Protein AF-A0A7X6NKJ4-F1 (afdb_monomer)

Structure (mmCIF, N/CA/C/O backbone):
data_AF-A0A7X6NKJ4-F1
#
_entry.id   AF-A0A7X6NKJ4-F1
#
loop_
_atom_site.group_PDB
_atom_site.id
_atom_site.type_symbol
_atom_site.label_atom_id
_atom_site.label_alt_id
_atom_site.label_comp_id
_atom_site.label_asym_id
_atom_site.label_entity_id
_atom_site.label_seq_id
_atom_site.pdbx_PDB_ins_code
_atom_site.Cartn_x
_atom_site.Cartn_y
_atom_site.Cartn_z
_atom_site.occupancy
_atom_site.B_iso_or_equiv
_atom_site.auth_seq_id
_atom_site.auth_comp_id
_atom_site.auth_asym_id
_atom_site.auth_atom_id
_atom_site.pdbx_PDB_model_num
ATOM 1 N N . MET A 1 1 ? -9.198 -6.270 -1.428 1.00 68.38 1 MET A N 1
ATOM 2 C CA . MET A 1 1 ? -8.111 -7.192 -1.024 1.00 68.38 1 MET A CA 1
ATOM 3 C C . MET A 1 1 ? -8.397 -7.747 0.365 1.00 68.38 1 MET A C 1
ATOM 5 O O . MET A 1 1 ? -8.767 -8.906 0.433 1.00 68.38 1 MET A O 1
ATOM 9 N N . LEU A 1 2 ? -8.377 -6.940 1.429 1.00 74.31 2 LEU A N 1
ATOM 10 C CA . LEU A 1 2 ? -8.606 -7.418 2.806 1.00 74.31 2 LEU A CA 1
ATOM 11 C C . LEU A 1 2 ? -10.014 -8.000 3.043 1.00 74.31 2 LEU A C 1
ATOM 13 O O . LEU A 1 2 ? -10.132 -9.114 3.547 1.00 74.31 2 LEU A O 1
ATOM 17 N N . ASN A 1 3 ? -11.067 -7.329 2.560 1.00 70.62 3 ASN A N 1
ATOM 18 C CA . ASN A 1 3 ? -12.449 -7.826 2.682 1.00 70.62 3 ASN A CA 1
ATOM 19 C C . ASN A 1 3 ? -12.674 -9.179 1.981 1.00 70.62 3 ASN A C 1
ATOM 21 O O . ASN A 1 3 ? -13.559 -9.932 2.369 1.00 70.62 3 ASN A O 1
ATOM 25 N N . ASN A 1 4 ? -11.856 -9.523 0.978 1.00 73.69 4 ASN A N 1
ATOM 26 C CA . ASN A 1 4 ? -11.977 -10.795 0.254 1.00 73.69 4 ASN A CA 1
ATOM 27 C C . ASN A 1 4 ? -11.417 -11.983 1.054 1.00 73.69 4 ASN A C 1
ATOM 29 O O . ASN A 1 4 ? -11.608 -13.126 0.652 1.00 73.69 4 ASN A O 1
ATOM 33 N N . HIS A 1 5 ? -10.716 -11.718 2.159 1.00 75.81 5 HIS A N 1
ATOM 34 C CA . HIS A 1 5 ? -10.129 -12.728 3.036 1.00 75.81 5 HIS A CA 1
ATOM 35 C C . HIS A 1 5 ? -10.883 -12.873 4.370 1.00 75.81 5 HIS A C 1
ATOM 37 O O . HIS A 1 5 ? -10.368 -13.525 5.272 1.00 75.81 5 HIS A O 1
ATOM 43 N N . ASN A 1 6 ? -12.087 -12.291 4.504 1.00 78.06 6 ASN A N 1
ATOM 44 C CA . ASN A 1 6 ? -12.876 -12.278 5.748 1.00 78.06 6 ASN A CA 1
ATOM 45 C C . ASN A 1 6 ? -12.078 -11.782 6.970 1.00 78.06 6 ASN A C 1
ATOM 47 O O . ASN A 1 6 ? -12.258 -12.273 8.083 1.00 78.06 6 ASN A O 1
ATOM 51 N N . ILE A 1 7 ? -11.174 -10.823 6.757 1.00 80.44 7 ILE A N 1
ATOM 52 C CA . ILE A 1 7 ? -10.440 -10.177 7.843 1.00 80.44 7 ILE A CA 1
ATOM 53 C C . ILE A 1 7 ? -11.365 -9.132 8.464 1.00 80.44 7 ILE A C 1
ATOM 55 O O . ILE A 1 7 ? -11.795 -8.209 7.773 1.00 80.44 7 ILE A O 1
ATOM 59 N N . ASP A 1 8 ? 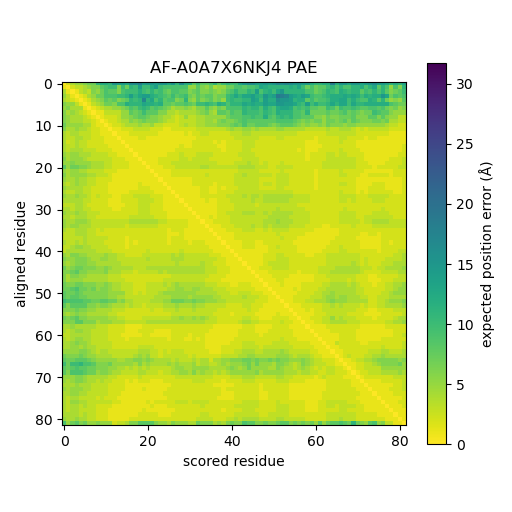-11.657 -9.278 9.755 1.00 84.81 8 ASP A N 1
ATOM 60 C CA . ASP A 1 8 ? -12.314 -8.231 10.531 1.00 84.81 8 ASP A CA 1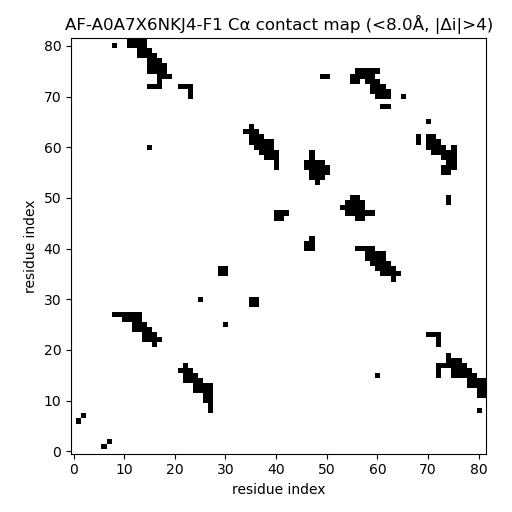
ATOM 61 C C . ASP A 1 8 ? -11.325 -7.086 10.770 1.00 84.81 8 ASP A C 1
ATOM 63 O O . ASP A 1 8 ? -10.241 -7.291 11.322 1.00 84.81 8 ASP A O 1
ATOM 67 N N . LEU A 1 9 ? -11.687 -5.897 10.295 1.00 85.50 9 LEU A N 1
ATOM 68 C CA . LEU A 1 9 ? -10.869 -4.694 10.393 1.00 85.50 9 LEU A CA 1
ATOM 69 C C . LEU A 1 9 ? -11.318 -3.780 11.536 1.00 85.50 9 LEU A C 1
ATOM 71 O O . LEU A 1 9 ? -10.649 -2.781 11.770 1.00 85.50 9 LEU A O 1
ATOM 75 N N . GLN A 1 10 ? -12.408 -4.085 12.246 1.00 89.31 10 GLN A N 1
ATOM 76 C CA . GLN A 1 10 ? -12.921 -3.199 13.288 1.00 89.31 10 GLN A CA 1
ATOM 77 C C . GLN A 1 10 ? -11.869 -2.945 14.380 1.00 89.31 10 GLN A C 1
ATOM 79 O O . GLN A 1 10 ? -11.300 -3.880 14.943 1.00 89.31 10 GLN A O 1
ATOM 84 N N . ASP A 1 11 ? -11.599 -1.663 14.652 1.00 90.88 11 ASP A N 1
ATOM 85 C CA . ASP A 1 11 ? -10.596 -1.194 15.620 1.00 90.88 11 ASP A CA 1
ATOM 86 C C . ASP A 1 11 ? -9.161 -1.697 15.344 1.00 90.88 11 ASP A C 1
ATOM 88 O O . ASP A 1 11 ? -8.311 -1.712 16.239 1.00 90.88 11 ASP A O 1
ATOM 92 N N . LYS A 1 12 ? -8.874 -2.101 14.097 1.00 93.88 12 LYS A N 1
ATOM 93 C CA . LYS A 1 12 ? -7.556 -2.586 13.669 1.00 93.88 12 LYS A CA 1
ATOM 94 C C . LYS A 1 12 ? -6.670 -1.492 13.096 1.00 93.88 12 LYS A C 1
ATOM 96 O O . LYS A 1 12 ? -7.131 -0.522 12.490 1.00 93.88 12 LYS A O 1
ATOM 101 N N . ILE A 1 13 ? -5.363 -1.704 13.222 1.00 96.06 13 ILE A N 1
ATOM 102 C CA . ILE A 1 13 ? -4.335 -0.897 12.559 1.00 96.06 13 ILE A CA 1
ATOM 103 C C . ILE A 1 13 ? -3.674 -1.741 11.473 1.00 96.06 13 ILE A C 1
ATOM 105 O O . ILE A 1 13 ? -3.196 -2.847 11.731 1.00 96.06 13 ILE A O 1
ATOM 109 N N . ILE A 1 14 ? -3.614 -1.197 10.259 1.00 96.50 14 ILE A N 1
ATOM 110 C CA . ILE A 1 14 ? -2.947 -1.821 9.121 1.00 96.50 14 ILE A CA 1
ATOM 111 C C . ILE A 1 14 ? -1.559 -1.198 8.995 1.00 96.50 14 ILE A C 1
ATOM 113 O O . ILE A 1 14 ? -1.437 -0.002 8.740 1.00 96.50 14 ILE A O 1
ATOM 117 N N . ILE A 1 15 ? -0.508 -1.995 9.161 1.00 97.62 15 ILE A N 1
ATOM 118 C CA . ILE A 1 15 ? 0.886 -1.551 9.073 1.00 97.62 15 ILE A CA 1
ATOM 119 C C . ILE A 1 15 ? 1.496 -2.086 7.781 1.00 97.62 15 ILE A C 1
ATOM 121 O O . ILE A 1 15 ? 1.516 -3.292 7.544 1.00 97.62 15 ILE A O 1
ATOM 125 N N . ILE A 1 16 ? 2.033 -1.189 6.960 1.00 97.69 16 ILE A N 1
ATOM 126 C CA . ILE A 1 16 ? 2.754 -1.522 5.732 1.00 97.69 16 ILE A CA 1
ATOM 127 C C . ILE A 1 16 ? 4.247 -1.353 5.986 1.00 97.69 16 ILE A C 1
ATOM 129 O O . ILE A 1 16 ? 4.675 -0.262 6.368 1.00 97.69 16 ILE A O 1
ATOM 133 N N . LYS A 1 17 ? 5.036 -2.400 5.736 1.00 98.06 17 LYS A N 1
ATOM 134 C CA . LYS A 1 17 ? 6.499 -2.382 5.893 1.00 98.06 17 LYS A CA 1
ATOM 135 C C . LYS A 1 17 ? 7.190 -2.491 4.539 1.00 98.06 17 LYS A C 1
ATOM 137 O O . LYS A 1 17 ? 6.761 -3.258 3.672 1.00 98.06 17 LYS A O 1
ATOM 142 N N . ALA A 1 18 ? 8.271 -1.737 4.386 1.00 97.56 18 ALA A N 1
ATOM 143 C CA . ALA A 1 18 ? 9.089 -1.684 3.186 1.00 97.56 18 ALA A CA 1
ATOM 144 C C . ALA A 1 18 ? 10.449 -2.364 3.372 1.00 97.56 18 ALA A C 1
ATOM 146 O O . ALA A 1 18 ? 11.000 -2.432 4.472 1.00 97.56 18 ALA A O 1
ATOM 147 N N . ALA A 1 19 ? 11.038 -2.786 2.253 1.00 96.38 19 ALA A N 1
ATOM 148 C CA . ALA A 1 19 ? 12.368 -3.394 2.208 1.00 96.38 19 ALA A CA 1
ATOM 149 C C . ALA A 1 19 ? 13.512 -2.466 2.672 1.00 96.38 19 ALA A C 1
ATOM 151 O O . ALA A 1 19 ? 14.623 -2.933 2.921 1.00 96.38 19 ALA A O 1
ATOM 152 N N . ASP A 1 20 ? 13.292 -1.152 2.736 1.00 94.62 20 ASP A N 1
ATOM 153 C CA . ASP A 1 20 ? 14.267 -0.165 3.218 1.00 94.62 20 ASP A CA 1
ATOM 154 C C . ASP A 1 20 ? 14.130 0.149 4.718 1.00 94.62 20 ASP A C 1
ATOM 156 O O . ASP A 1 20 ? 14.868 0.985 5.236 1.00 94.62 20 ASP A O 1
ATOM 160 N N . GLY A 1 21 ? 13.215 -0.531 5.416 1.00 96.31 21 GLY A N 1
ATOM 161 C CA . GLY A 1 21 ? 12.922 -0.311 6.829 1.00 96.31 21 GLY A CA 1
ATOM 162 C C . GLY A 1 21 ? 11.899 0.794 7.094 1.0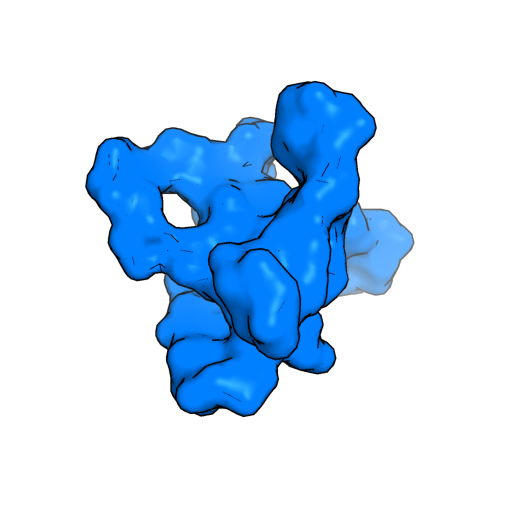0 96.31 21 GLY A C 1
ATOM 163 O O . GLY A 1 21 ? 11.506 0.972 8.247 1.00 96.31 21 GLY A O 1
ATOM 164 N N . TYR A 1 22 ? 11.425 1.514 6.069 1.00 96.25 22 TYR A N 1
ATOM 165 C CA . TYR A 1 22 ? 10.301 2.431 6.230 1.00 96.25 22 TYR A CA 1
ATOM 166 C C . TYR A 1 22 ? 9.022 1.654 6.570 1.00 96.25 22 TYR A C 1
ATOM 168 O O . TYR A 1 22 ? 8.8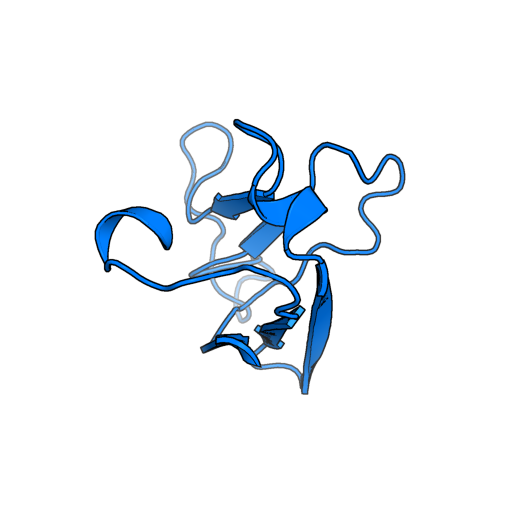24 0.501 6.174 1.00 96.25 22 TYR A O 1
ATOM 176 N N . SER A 1 23 ? 8.143 2.269 7.354 1.00 97.31 23 SER A N 1
ATOM 177 C CA . SER A 1 23 ? 6.839 1.704 7.686 1.00 97.31 23 SER A CA 1
ATOM 178 C C . SER A 1 23 ? 5.814 2.810 7.861 1.00 97.31 23 SER A C 1
ATOM 180 O O . SER A 1 23 ? 6.138 3.906 8.319 1.00 97.31 23 SER A O 1
ATOM 182 N N . VAL A 1 24 ? 4.567 2.505 7.526 1.00 97.31 24 VAL A N 1
ATOM 183 C CA . VAL A 1 24 ? 3.435 3.419 7.688 1.00 97.31 24 VAL A CA 1
ATOM 184 C C . VAL A 1 24 ? 2.230 2.661 8.225 1.00 97.31 24 VAL A C 1
ATOM 186 O O . VAL A 1 24 ? 2.060 1.478 7.937 1.00 97.31 24 VAL A O 1
ATOM 189 N N . ALA A 1 25 ? 1.411 3.341 9.021 1.00 96.88 25 ALA A N 1
ATOM 190 C CA . ALA A 1 25 ? 0.178 2.799 9.568 1.00 96.88 25 ALA A CA 1
ATOM 191 C C . ALA A 1 25 ? -1.036 3.514 8.965 1.00 96.88 25 ALA A C 1
ATOM 193 O O . ALA A 1 25 ? -1.018 4.737 8.791 1.00 96.88 25 ALA A O 1
ATOM 194 N N . TYR A 1 26 ? -2.083 2.742 8.690 1.00 96.38 26 TYR A N 1
ATOM 195 C CA . TYR A 1 26 ? -3.401 3.214 8.284 1.00 96.38 26 TYR A CA 1
ATOM 196 C C . TYR A 1 26 ? -4.445 2.719 9.274 1.00 96.38 26 TYR A C 1
ATOM 198 O O . TYR A 1 26 ? -4.349 1.596 9.782 1.00 96.38 26 TYR A O 1
ATOM 206 N N . SER A 1 27 ? -5.440 3.557 9.543 1.00 95.31 27 SER A N 1
ATOM 207 C CA . SER A 1 27 ? -6.558 3.159 10.393 1.00 95.31 27 SER A CA 1
ATOM 208 C C . SER A 1 27 ? -7.539 2.259 9.635 1.00 95.31 27 SER A C 1
ATOM 210 O O . SER A 1 27 ? -7.585 2.261 8.398 1.00 95.31 27 SER A O 1
ATOM 212 N N . SER A 1 28 ? -8.346 1.495 10.374 1.00 93.69 28 SER A N 1
ATOM 213 C CA . SER A 1 28 ? -9.407 0.679 9.780 1.00 93.69 28 SER A CA 1
ATOM 214 C C . SER A 1 28 ? -10.391 1.508 8.953 1.00 93.69 28 SER A C 1
ATOM 216 O O . SER A 1 28 ? -10.829 1.073 7.887 1.00 93.69 28 SER A O 1
ATOM 218 N N . GLU A 1 29 ? -10.675 2.734 9.389 1.00 93.62 29 GLU A N 1
ATOM 219 C CA . GLU A 1 29 ? -11.572 3.670 8.720 1.00 93.62 29 GLU A CA 1
ATOM 220 C C . GLU A 1 29 ? -10.976 4.116 7.386 1.00 93.62 29 GLU A C 1
ATOM 222 O O . GLU A 1 29 ? -11.661 4.066 6.369 1.00 93.62 29 GLU A O 1
ATOM 227 N N . GLU A 1 30 ? -9.689 4.483 7.354 1.00 94.00 30 GLU A N 1
ATOM 228 C CA . GLU A 1 30 ? -9.013 4.902 6.121 1.00 94.00 30 GLU A CA 1
ATOM 229 C C . GLU A 1 30 ? -9.022 3.805 5.058 1.00 94.00 30 GLU A C 1
ATOM 231 O O . GLU A 1 30 ? -9.250 4.089 3.880 1.00 94.00 30 GLU A O 1
ATOM 236 N N . VAL A 1 31 ? -8.773 2.563 5.476 1.00 93.81 31 VAL A N 1
ATOM 237 C CA . VAL A 1 31 ? -8.744 1.389 4.597 1.00 93.81 31 VAL A CA 1
ATOM 238 C C . VAL A 1 31 ? -10.152 0.976 4.154 1.00 93.81 31 VAL A C 1
ATOM 240 O O . VAL A 1 31 ? -10.311 0.429 3.063 1.00 93.81 31 VAL A O 1
ATOM 243 N N . SER A 1 32 ? -11.170 1.261 4.970 1.00 91.25 32 SER A N 1
ATOM 244 C CA . SER A 1 32 ? -12.573 0.946 4.672 1.00 91.25 32 SER A CA 1
ATOM 245 C C . SER A 1 32 ? -13.237 1.948 3.725 1.00 91.25 32 SER A C 1
ATOM 247 O O . SER A 1 32 ? -14.268 1.625 3.132 1.00 91.25 32 SER A O 1
ATOM 249 N N . ILE A 1 33 ? -12.670 3.147 3.548 1.00 93.25 33 ILE A N 1
ATOM 250 C CA . ILE A 1 33 ? -13.153 4.101 2.542 1.00 93.25 33 ILE A CA 1
ATOM 251 C C . ILE A 1 33 ? -12.885 3.526 1.145 1.00 93.25 33 ILE A C 1
ATOM 253 O O . ILE A 1 33 ? -11.739 3.243 0.779 1.00 93.25 33 ILE A O 1
ATOM 257 N N . ASP A 1 34 ? -13.950 3.396 0.346 1.00 92.25 34 ASP A N 1
ATOM 258 C CA . ASP A 1 34 ? -13.841 2.927 -1.036 1.00 92.25 34 ASP A CA 1
ATOM 259 C C . ASP A 1 34 ? -12.804 3.756 -1.801 1.00 92.25 34 ASP A C 1
ATOM 261 O O . ASP A 1 34 ? -12.807 4.988 -1.751 1.00 92.25 34 ASP A O 1
ATOM 265 N N . LYS A 1 35 ? -11.909 3.066 -2.518 1.00 93.31 35 LYS A N 1
ATOM 266 C CA . LYS A 1 35 ? -10.896 3.687 -3.387 1.00 93.31 35 LYS A CA 1
ATOM 267 C C . LYS A 1 35 ? -9.950 4.672 -2.690 1.00 93.31 35 LYS A C 1
ATOM 269 O O . LYS A 1 35 ? -9.382 5.530 -3.365 1.00 93.31 35 LYS A O 1
ATOM 274 N N . ASN A 1 36 ? -9.740 4.545 -1.380 1.00 95.31 36 ASN A N 1
ATOM 275 C CA . ASN A 1 36 ? -8.821 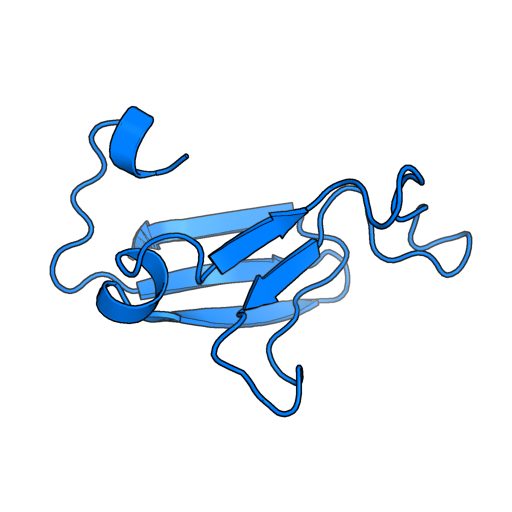5.420 -0.656 1.00 95.31 36 ASN A CA 1
ATOM 276 C C . ASN A 1 36 ? -7.399 4.855 -0.542 1.00 95.31 36 ASN A C 1
ATOM 278 O O . ASN A 1 36 ? -6.442 5.574 -0.813 1.00 95.31 36 ASN A O 1
ATOM 282 N N . VAL A 1 37 ? -7.249 3.580 -0.170 1.00 95.81 37 VAL A N 1
ATOM 283 C CA . VAL A 1 37 ? -5.936 2.933 -0.007 1.00 95.81 37 VAL A CA 1
ATOM 284 C C . VAL A 1 37 ? -5.728 1.876 -1.090 1.00 95.81 37 VAL A C 1
ATOM 286 O O . VAL A 1 37 ? -6.488 0.914 -1.191 1.00 95.81 37 VAL A O 1
ATOM 289 N N . TYR A 1 38 ? -4.669 2.032 -1.882 1.00 96.06 38 TYR A N 1
ATOM 290 C CA . TYR A 1 38 ? -4.268 1.083 -2.921 1.00 96.06 38 TYR A CA 1
ATOM 291 C C . TYR A 1 38 ? -2.944 0.417 -2.582 1.00 96.06 38 TYR A C 1
ATOM 293 O O . TYR A 1 38 ? -2.053 1.053 -2.027 1.00 96.06 38 TYR A O 1
ATOM 301 N N . ILE A 1 39 ? -2.798 -0.832 -3.024 1.00 96.94 39 ILE A N 1
ATOM 302 C CA . ILE A 1 39 ? -1.504 -1.484 -3.229 1.00 96.94 39 ILE A CA 1
ATOM 303 C C . ILE A 1 39 ? -1.296 -1.560 -4.740 1.00 96.94 39 ILE A C 1
ATOM 305 O O . ILE A 1 39 ? -1.913 -2.378 -5.424 1.00 96.94 39 ILE A O 1
ATOM 309 N N . ALA A 1 40 ? -0.491 -0.648 -5.270 1.00 97.00 40 ALA A N 1
ATOM 310 C CA . ALA A 1 40 ? -0.252 -0.510 -6.697 1.00 97.00 40 ALA A CA 1
ATOM 311 C C . ALA A 1 40 ? 0.990 -1.300 -7.118 1.00 97.00 40 ALA A C 1
ATOM 313 O O . ALA A 1 40 ? 1.990 -1.315 -6.408 1.00 97.00 40 ALA A O 1
ATOM 314 N N . PHE A 1 41 ? 0.937 -1.916 -8.300 1.00 96.88 41 PHE A N 1
ATOM 315 C CA . PHE A 1 41 ? 2.100 -2.492 -8.995 1.00 96.88 41 PHE A CA 1
ATOM 316 C C . PHE A 1 41 ? 2.359 -1.815 -10.354 1.00 96.88 41 PHE A C 1
ATOM 318 O O . PHE A 1 41 ? 3.357 -2.096 -11.023 1.00 96.88 41 PHE A O 1
ATOM 325 N N . MET A 1 42 ? 1.459 -0.916 -10.764 1.00 96.38 42 MET A N 1
ATOM 326 C CA . MET A 1 42 ? 1.473 -0.211 -12.040 1.00 96.38 42 MET A CA 1
ATOM 327 C C . MET A 1 42 ? 0.879 1.191 -11.869 1.00 96.38 42 MET A C 1
ATOM 329 O O . MET A 1 42 ? -0.095 1.359 -11.139 1.00 96.38 42 MET A O 1
ATOM 333 N N . GLU A 1 43 ? 1.446 2.171 -12.568 1.00 94.31 43 GLU A N 1
ATOM 334 C CA . GLU A 1 43 ? 0.944 3.545 -12.679 1.00 94.31 43 GLU A CA 1
ATOM 335 C C . GLU A 1 43 ? 1.026 3.947 -14.159 1.00 94.31 43 GLU A C 1
ATOM 337 O O . GLU A 1 43 ? 2.017 3.644 -14.826 1.00 94.31 43 GLU A O 1
ATOM 342 N N . ASP A 1 44 ? -0.045 4.527 -14.708 1.00 94.75 44 ASP A N 1
ATOM 343 C CA . ASP A 1 44 ? -0.139 4.931 -16.122 1.00 94.75 44 ASP A CA 1
ATOM 344 C C . ASP A 1 44 ? 0.298 3.845 -17.129 1.00 94.75 44 ASP A C 1
ATOM 346 O O . ASP A 1 44 ? 1.003 4.095 -18.109 1.00 94.75 44 ASP A O 1
ATOM 350 N N . GLY A 1 45 ? -0.099 2.595 -16.869 1.00 96.62 45 GLY A N 1
ATOM 351 C CA . GLY A 1 45 ? 0.212 1.453 -17.734 1.00 96.62 45 GLY A CA 1
ATOM 352 C C . GLY A 1 45 ? 1.659 0.949 -17.651 1.00 96.62 45 GLY A C 1
ATOM 353 O O . GLY A 1 45 ? 2.042 0.080 -18.434 1.00 96.62 45 GLY A O 1
ATOM 354 N N . ARG A 1 46 ? 2.479 1.465 -16.725 1.00 96.75 46 ARG A N 1
ATOM 355 C CA . ARG A 1 46 ? 3.884 1.068 -16.543 1.00 96.75 46 ARG A CA 1
ATOM 356 C C . ARG A 1 46 ? 4.119 0.475 -15.162 1.00 96.75 46 ARG A C 1
ATOM 358 O O . ARG A 1 46 ? 3.656 1.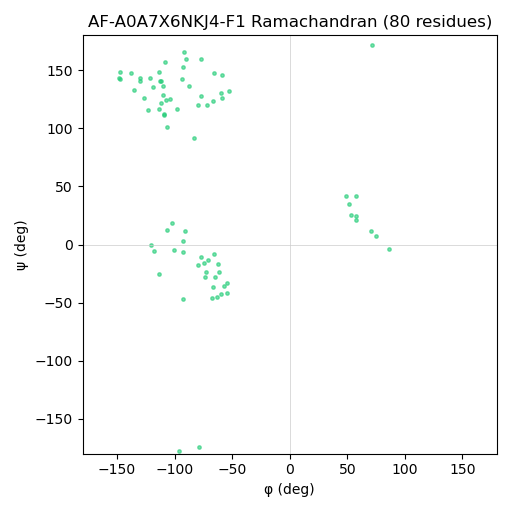014 -14.159 1.00 96.75 46 ARG A O 1
ATOM 365 N N . TYR A 1 47 ? 4.855 -0.635 -15.103 1.00 97.31 47 TYR A N 1
ATOM 366 C CA . TYR A 1 47 ? 5.287 -1.201 -13.826 1.00 97.31 47 TYR A CA 1
ATOM 367 C C . TYR A 1 47 ? 6.121 -0.189 -13.043 1.00 97.31 47 TYR A C 1
ATOM 369 O O . TYR A 1 47 ? 6.910 0.556 -13.624 1.00 97.31 47 TYR A O 1
ATOM 377 N N . LEU A 1 48 ? 5.998 -0.220 -11.716 1.00 97.12 48 LEU A N 1
ATOM 378 C CA . LEU A 1 48 ? 6.675 0.730 -10.826 1.00 97.12 48 LEU A CA 1
ATOM 379 C C . LEU A 1 48 ? 8.213 0.615 -10.827 1.00 97.12 48 LEU A C 1
ATOM 381 O O . LEU A 1 48 ? 8.882 1.452 -10.220 1.00 97.12 48 LEU A O 1
ATOM 385 N N . GLY A 1 49 ? 8.779 -0.408 -11.477 1.00 96.19 49 GLY A N 1
ATOM 386 C CA . GLY A 1 49 ? 10.214 -0.705 -11.471 1.00 96.19 49 GLY A CA 1
ATOM 387 C C . GLY A 1 49 ? 10.700 -1.255 -10.127 1.00 96.19 49 GLY A C 1
ATOM 388 O O . GLY A 1 49 ? 9.956 -1.279 -9.149 1.00 96.19 49 GLY A O 1
ATOM 389 N N . SER A 1 50 ? 11.950 -1.709 -10.068 1.00 94.44 50 SER A N 1
ATOM 390 C CA . SER A 1 50 ?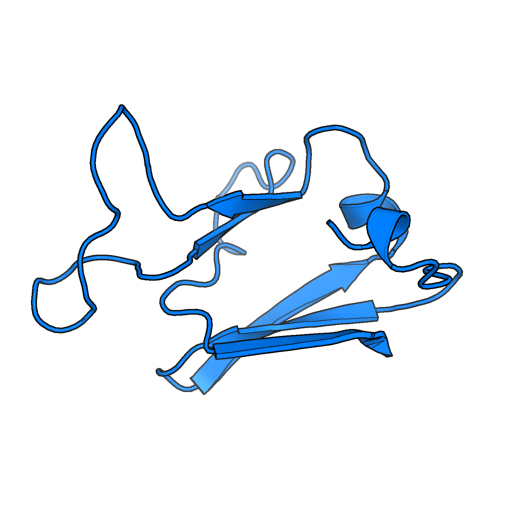 12.569 -2.184 -8.825 1.00 94.44 50 SER A CA 1
ATOM 391 C C . SER A 1 50 ? 13.313 -1.054 -8.117 1.00 94.44 50 SER A C 1
ATOM 393 O O . SER A 1 50 ? 13.605 -0.015 -8.709 1.00 94.44 50 SER A O 1
ATOM 395 N N . ARG A 1 51 ? 13.673 -1.265 -6.849 1.00 91.88 51 ARG A N 1
ATOM 396 C CA . ARG A 1 51 ? 14.545 -0.349 -6.102 1.00 91.88 51 ARG A CA 1
ATOM 397 C C . ARG A 1 51 ? 15.874 -0.087 -6.823 1.00 91.88 51 ARG A C 1
ATOM 399 O O . ARG A 1 51 ? 16.296 1.063 -6.904 1.00 91.88 51 ARG A O 1
ATOM 406 N N . ASP A 1 52 ? 16.482 -1.123 -7.401 1.00 93.00 52 ASP A N 1
ATOM 407 C CA . ASP A 1 52 ? 17.778 -1.027 -8.092 1.00 93.00 52 ASP A CA 1
ATOM 408 C C . ASP A 1 52 ? 17.722 -0.149 -9.348 1.00 93.00 52 ASP A C 1
ATOM 410 O O . ASP A 1 52 ? 18.711 0.480 -9.713 1.00 93.00 52 ASP A O 1
ATOM 414 N N . SER A 1 53 ? 16.554 -0.058 -9.994 1.00 94.19 53 SER A N 1
ATOM 415 C CA . SER A 1 53 ? 16.329 0.822 -11.144 1.00 94.19 53 SER A CA 1
ATOM 416 C C . SER A 1 53 ? 15.819 2.217 -10.752 1.00 94.19 53 SER A C 1
ATOM 418 O O . SER A 1 53 ? 15.317 2.940 -11.610 1.00 94.19 53 SER A O 1
ATOM 420 N N . GLY A 1 54 ? 15.852 2.577 -9.463 1.00 94.38 54 GLY A N 1
ATOM 421 C CA . GLY A 1 54 ? 15.260 3.816 -8.937 1.00 94.38 54 GLY A CA 1
ATOM 422 C C . GLY A 1 54 ? 13.724 3.834 -8.930 1.00 94.38 54 GLY A C 1
ATOM 423 O O . GLY A 1 54 ? 13.115 4.887 -8.742 1.00 94.38 54 GLY A O 1
ATOM 424 N N . GLY A 1 55 ? 13.094 2.682 -9.159 1.00 96.75 55 GLY A N 1
ATOM 425 C CA . GLY A 1 55 ? 11.650 2.494 -9.127 1.00 96.75 55 GLY A CA 1
ATOM 426 C C . GLY A 1 55 ? 11.090 2.383 -7.709 1.00 96.75 55 GLY A C 1
ATOM 427 O O . GLY A 1 55 ? 11.796 2.544 -6.714 1.00 96.75 55 GLY A O 1
ATOM 428 N N . ARG A 1 56 ? 9.791 2.095 -7.610 1.00 96.88 56 ARG A N 1
ATOM 429 C CA . ARG A 1 56 ? 9.016 2.086 -6.351 1.00 96.88 56 ARG A CA 1
ATOM 430 C C . ARG A 1 56 ? 8.378 0.732 -6.022 1.00 96.88 56 ARG A C 1
ATOM 432 O O . ARG A 1 56 ? 7.724 0.599 -4.993 1.00 96.88 56 ARG A O 1
ATOM 439 N N . GLY A 1 57 ? 8.573 -0.264 -6.883 1.00 95.88 57 GLY A N 1
ATOM 440 C CA . GLY A 1 57 ? 7.922 -1.570 -6.821 1.00 95.88 57 GLY A CA 1
ATOM 441 C C . GLY A 1 57 ? 8.730 -2.691 -6.140 1.00 95.88 57 GLY A C 1
ATOM 442 O O . GLY A 1 57 ? 9.842 -2.480 -5.668 1.00 95.88 57 GLY A O 1
ATOM 443 N N . PRO A 1 58 ? 8.195 -3.922 -6.094 1.00 95.06 58 PRO A N 1
ATOM 444 C CA . PRO A 1 58 ? 7.080 -4.395 -6.917 1.00 95.06 58 PRO A CA 1
ATOM 445 C C . PRO A 1 58 ? 5.723 -3.817 -6.508 1.00 95.06 58 PRO A C 1
ATOM 447 O O . PRO A 1 58 ? 4.844 -3.706 -7.357 1.00 95.06 58 PRO A O 1
ATOM 450 N N . TYR A 1 59 ? 5.592 -3.381 -5.253 1.00 97.75 59 TYR A N 1
ATOM 451 C CA . TYR A 1 59 ? 4.375 -2.785 -4.717 1.00 97.75 59 TYR A CA 1
ATOM 452 C C . TYR A 1 59 ? 4.650 -1.456 -4.008 1.00 97.75 59 TYR A C 1
ATOM 454 O O . TYR A 1 59 ? 5.658 -1.319 -3.312 1.00 97.75 59 TYR A O 1
ATOM 462 N N . GLU A 1 60 ? 3.722 -0.514 -4.153 1.00 97.62 60 GLU A N 1
ATOM 463 C CA . GLU A 1 60 ? 3.678 0.762 -3.433 1.00 97.62 60 GLU A CA 1
ATOM 464 C C . GLU A 1 60 ? 2.279 0.977 -2.843 1.00 97.62 60 GLU A C 1
ATOM 466 O O . GLU A 1 60 ? 1.278 0.668 -3.495 1.00 97.62 60 GLU A O 1
ATOM 471 N N . SER A 1 61 ? 2.192 1.524 -1.629 1.00 97.69 61 SER A N 1
ATOM 472 C CA . SER A 1 61 ? 0.918 1.957 -1.061 1.00 97.69 61 SER A CA 1
ATOM 473 C C . SER A 1 61 ? 0.615 3.392 -1.471 1.00 97.69 61 SER A C 1
ATOM 475 O O . SER A 1 61 ? 1.483 4.264 -1.435 1.00 97.69 61 SER A O 1
ATOM 477 N N . ILE A 1 62 ? -0.634 3.651 -1.848 1.00 96.19 62 ILE A N 1
ATOM 478 C CA . ILE A 1 62 ? -1.113 4.989 -2.203 1.00 96.19 62 ILE A CA 1
ATOM 479 C C . ILE A 1 62 ? -2.351 5.283 -1.368 1.00 96.19 62 ILE A C 1
ATOM 481 O O . ILE A 1 62 ? -3.298 4.501 -1.394 1.00 96.19 62 ILE A O 1
ATOM 485 N N . VAL A 1 63 ? -2.341 6.412 -0.658 1.00 95.88 63 VAL A N 1
ATOM 486 C CA . VAL A 1 63 ? -3.496 6.919 0.092 1.00 95.88 63 VAL A CA 1
ATOM 487 C C . VAL A 1 63 ? -4.020 8.158 -0.619 1.00 95.88 63 VAL A C 1
ATOM 489 O O . VAL A 1 63 ? -3.339 9.179 -0.658 1.00 95.88 63 VAL A O 1
ATOM 492 N N . VAL A 1 64 ? -5.213 8.073 -1.199 1.00 94.31 64 VAL A N 1
ATOM 493 C CA . VAL A 1 64 ? -5.811 9.159 -1.992 1.00 94.31 64 VAL A CA 1
ATOM 494 C C . VAL A 1 64 ? -6.149 10.366 -1.122 1.00 94.31 64 VAL A C 1
ATOM 496 O O . VAL A 1 64 ? -5.966 11.499 -1.560 1.00 94.31 64 VAL A O 1
ATOM 499 N N . SER A 1 65 ? -6.593 10.145 0.117 1.00 93.94 65 SER A N 1
ATOM 500 C CA . SER A 1 65 ? -6.879 11.223 1.067 1.00 93.94 65 SER A CA 1
ATOM 501 C C . SER A 1 65 ? -5.629 11.938 1.599 1.00 93.94 65 SER A C 1
ATOM 503 O O . SER A 1 65 ? -5.754 13.012 2.190 1.00 93.94 65 SER A O 1
ATOM 505 N N . ASP A 1 66 ? -4.423 11.393 1.393 1.00 93.75 66 ASP A N 1
ATOM 506 C CA . ASP A 1 66 ? -3.174 12.049 1.789 1.00 93.75 66 ASP A CA 1
ATOM 507 C C . ASP A 1 66 ? -2.721 13.065 0.732 1.00 93.75 66 ASP A C 1
ATOM 509 O O . ASP A 1 66 ? -1.963 12.752 -0.191 1.00 93.75 66 ASP A O 1
ATOM 513 N N . PHE A 1 67 ? -3.157 14.315 0.911 1.00 89.06 67 PHE A N 1
ATOM 514 C CA . PHE A 1 67 ? -2.857 15.433 0.013 1.00 89.06 67 PHE A CA 1
ATOM 515 C C . PHE A 1 67 ? -1.355 15.638 -0.237 1.00 89.06 67 PHE A C 1
ATOM 517 O O . PHE A 1 67 ? -0.958 16.027 -1.334 1.00 89.06 67 PHE A O 1
ATOM 524 N N . PHE A 1 68 ? -0.510 15.359 0.758 1.00 92.06 68 PHE A N 1
ATOM 525 C CA . PHE A 1 68 ? 0.935 15.563 0.645 1.00 92.06 68 PHE A CA 1
ATOM 526 C C . PHE A 1 68 ? 1.683 14.310 0.174 1.00 92.06 68 PHE A C 1
ATOM 528 O O . PHE A 1 68 ? 2.879 14.389 -0.092 1.00 92.06 68 PHE A O 1
ATOM 535 N N . SER A 1 69 ? 0.998 13.164 0.047 1.00 88.94 69 SER A N 1
ATOM 536 C CA . SER A 1 69 ? 1.582 11.873 -0.356 1.00 88.94 69 SER A CA 1
ATOM 537 C C . SER A 1 69 ? 2.800 11.440 0.478 1.00 88.94 69 SER A C 1
ATOM 539 O O . SER A 1 69 ? 3.629 10.652 0.020 1.00 88.94 69 SER A O 1
ATOM 541 N N . ASN A 1 70 ? 2.896 11.916 1.721 1.00 91.62 70 ASN A N 1
ATOM 542 C CA . ASN A 1 70 ? 3.985 11.585 2.639 1.00 91.62 70 ASN A CA 1
ATOM 543 C C . ASN A 1 70 ? 3.860 10.165 3.203 1.00 91.62 70 ASN A C 1
ATOM 545 O O . ASN A 1 70 ? 4.822 9.637 3.755 1.00 91.62 70 ASN A O 1
ATOM 549 N N . ARG A 1 71 ? 2.681 9.547 3.078 1.00 95.25 71 ARG A N 1
ATOM 550 C CA . ARG A 1 71 ? 2.367 8.217 3.610 1.00 95.25 71 ARG A CA 1
ATOM 551 C C . ARG A 1 71 ? 2.376 7.113 2.553 1.00 95.25 71 ARG A C 1
ATOM 553 O O . ARG A 1 71 ? 1.799 6.051 2.789 1.00 95.25 71 ARG A O 1
ATOM 560 N N . ARG A 1 72 ? 3.011 7.333 1.396 1.00 96.00 72 ARG A N 1
ATOM 561 C CA . ARG A 1 72 ? 3.259 6.265 0.415 1.00 96.00 72 ARG A CA 1
ATOM 562 C C . ARG A 1 72 ? 4.422 5.386 0.868 1.00 96.00 72 ARG A C 1
ATOM 564 O O . ARG A 1 72 ? 5.505 5.890 1.153 1.00 96.00 72 ARG A O 1
ATOM 571 N N . CYS A 1 73 ? 4.212 4.077 0.899 1.00 97.62 73 CYS A N 1
ATOM 572 C CA . CYS A 1 73 ? 5.219 3.092 1.283 1.00 97.62 73 CYS A CA 1
ATOM 573 C C . CYS A 1 73 ? 5.650 2.318 0.040 1.00 97.62 73 CYS A C 1
ATOM 575 O O . CYS A 1 73 ? 4.848 1.596 -0.545 1.00 97.62 73 CYS A O 1
ATOM 577 N N . LYS A 1 74 ? 6.894 2.509 -0.397 1.00 97.56 74 LYS A N 1
ATOM 578 C CA . LYS A 1 74 ? 7.460 1.875 -1.598 1.00 97.56 74 LYS A CA 1
ATOM 579 C C . LYS A 1 74 ? 8.103 0.552 -1.220 1.00 97.56 74 LYS A C 1
ATOM 581 O O . LYS A 1 74 ? 8.488 0.370 -0.073 1.00 97.56 74 LYS A O 1
ATOM 586 N N . TRP A 1 75 ? 8.292 -0.334 -2.193 1.00 97.50 75 TRP A N 1
ATOM 587 C CA . TRP A 1 75 ? 9.029 -1.585 -1.982 1.00 97.50 75 TRP A CA 1
ATOM 588 C C . TRP A 1 75 ? 8.411 -2.448 -0.869 1.00 97.50 75 TRP A C 1
ATOM 590 O O . TRP A 1 75 ? 9.130 -2.993 -0.030 1.00 97.50 75 TRP A O 1
ATOM 600 N N . ILE A 1 76 ? 7.076 -2.533 -0.840 1.00 97.81 76 ILE A N 1
ATOM 601 C CA . ILE A 1 76 ? 6.341 -3.228 0.224 1.00 97.81 76 ILE A CA 1
ATOM 602 C C . ILE A 1 76 ? 6.753 -4.698 0.276 1.00 97.81 76 ILE A C 1
ATOM 604 O O . ILE A 1 76 ? 6.723 -5.398 -0.739 1.00 97.81 76 ILE A O 1
AT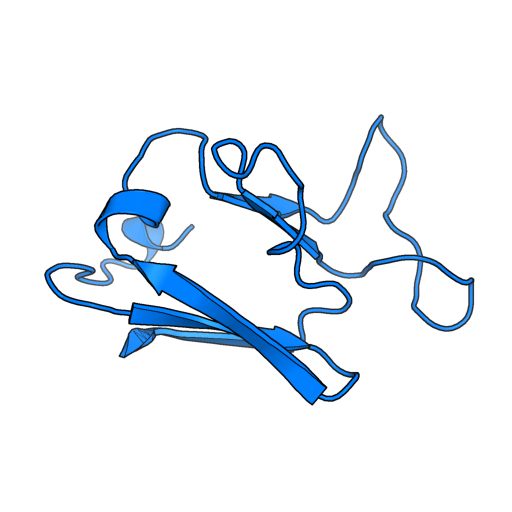OM 608 N N . THR A 1 77 ? 7.077 -5.164 1.478 1.00 96.75 77 THR A N 1
ATOM 609 C CA . THR A 1 77 ? 7.398 -6.565 1.771 1.00 96.75 77 THR A CA 1
ATOM 610 C C . THR A 1 77 ? 6.364 -7.227 2.671 1.00 96.75 77 THR A C 1
ATOM 612 O O . THR A 1 77 ? 6.223 -8.445 2.627 1.00 96.75 77 THR A O 1
ATOM 615 N N . GLU A 1 78 ? 5.643 -6.452 3.487 1.00 97.25 78 GLU A N 1
ATOM 616 C CA . GLU A 1 78 ? 4.707 -6.987 4.477 1.00 97.25 78 GLU A CA 1
ATOM 617 C C . GLU A 1 78 ? 3.521 -6.039 4.708 1.00 97.25 78 GLU A C 1
ATOM 619 O O . GLU A 1 78 ? 3.678 -4.814 4.729 1.00 97.25 78 GLU A O 1
ATOM 624 N N . ILE A 1 79 ? 2.342 -6.631 4.909 1.00 96.25 79 ILE A N 1
ATOM 625 C CA . ILE A 1 79 ? 1.122 -5.970 5.378 1.00 96.25 79 ILE A CA 1
ATOM 626 C C . ILE A 1 79 ? 0.690 -6.708 6.646 1.00 96.25 79 ILE A C 1
ATOM 628 O O . ILE A 1 79 ? 0.357 -7.890 6.588 1.00 96.25 79 ILE A O 1
ATOM 632 N N . GLU A 1 80 ? 0.704 -6.016 7.779 1.00 95.62 80 GLU A N 1
ATOM 633 C CA . GLU A 1 80 ? 0.338 -6.550 9.091 1.00 95.62 80 GLU A CA 1
ATOM 634 C C . GLU A 1 80 ? -0.984 -5.924 9.552 1.00 95.62 80 GLU A C 1
ATOM 636 O O . GLU A 1 80 ? -1.174 -4.715 9.426 1.00 95.62 80 GLU A O 1
ATOM 641 N N . VAL A 1 81 ? -1.896 -6.734 10.094 1.00 93.81 81 VAL A N 1
ATOM 642 C CA . VAL A 1 81 ? -3.166 -6.273 10.679 1.00 93.81 81 VAL A CA 1
ATOM 643 C C . VAL A 1 81 ? -3.121 -6.554 12.180 1.00 93.81 81 VAL A C 1
ATOM 645 O O . VAL A 1 81 ? -3.014 -7.717 12.573 1.00 93.81 81 V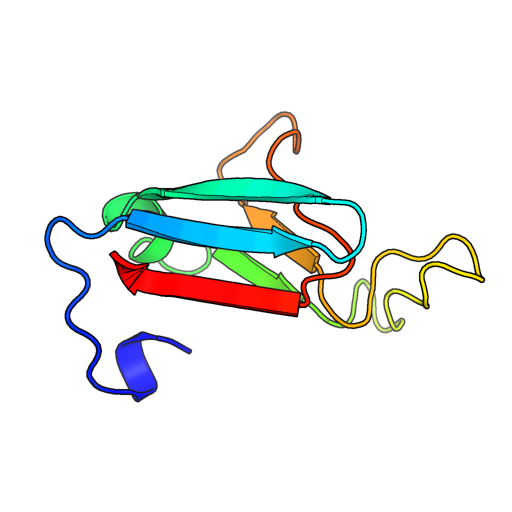AL A O 1
ATOM 648 N N . LYS A 1 82 ? -3.167 -5.504 13.006 1.00 91.06 82 LYS A N 1
ATOM 649 C CA . LYS A 1 82 ? -3.132 -5.581 14.479 1.00 91.06 82 LYS A CA 1
ATOM 650 C C . LYS A 1 82 ? -4.472 -5.236 15.088 1.00 91.06 82 LYS A C 1
ATOM 652 O O . LYS A 1 82 ? -4.991 -4.169 14.703 1.00 91.06 82 LYS A O 1
#

Radius of gyration: 12.73 Å; Cα contacts (8 Å, |Δi|>4): 151; chains: 1; bounding box: 32×28×33 Å

Nearest PDB structures (foldseek):
  3o13-assembly1_A  TM=5.005E-01  e=2.934E+00  Staphylococcus aureus subsp. aureus Mu50
  2rdh-assembly2_B  TM=5.043E-01  e=3.491E+00  Staphylococcus aureus
  5mg3-assembly1_C  TM=4.567E-01  e=3.920E+00  Escherichia coli
  6tnp-assembly6_K  TM=3.340E-01  e=7.419E+00  Mus musculus

Mean predicted aligned error: 3.33 Å

Foldseek 3Di:
DCVVVVDDQVQKKKKWAAPVGDIAIDHSVQVPPPPFKDWDQDDPNHGQDDVVVVGFDNTWIAGNPPPPRPRIHGRTDDIDID

pLDDT: mean 93.2, std 6.39, range [68.38, 98.06]

Sequence (82 aa):
MLNNHNIDLQDKIIIIKAADGYSVAYSSEEVSIDKNVYIAFMEDGRYLGSRDSGGRGPYESIVVSDFFSNRRCKWITEIEVK

Secondary structure (DSSP, 8-state):
-GGGGT---TT-EEEEEETTS-EEEEEHHHHHSTTTEEEESEETTEE---GGGT---S-EEEETT-TT-TT--BSEEEEEE-

Solvent-accessible surface area (backbone atoms only — not comparable to full-atom values): 4809 Å² total; per-residue (Å²): 114,61,74,80,68,74,57,85,46,82,94,22,40,39,36,42,33,21,77,85,71,55,69,47,76,42,49,35,67,55,63,65,39,83,90,25,60,44,81,37,48,56,57,97,94,35,68,38,45,42,62,92,75,73,31,40,13,72,27,27,37,45,48,66,84,45,86,81,56,81,75,49,44,46,30,49,76,47,79,46,81,85